Protein AF-A0A426YCH5-F1 (afdb_monomer_lite)

InterPro domains:
  IPR011989 Armadillo-like helical [G3DSA:1.25.10.10] (1-162)
  IPR016024 Armadillo-type fold [SSF48371] (2-153)

Foldseek 3Di:
DPVVVLLVVLLVQLPDPDQVSVLVSLVVLLVQLVDVVCLLVNLVPLSLLLSLVPPSYDVVSSLSSVLSSLLDPNSVVVCVVSVVVVSNLVCCQVCVVSVVVSCVPDVSSLVSCLALVNVLVLLCCLVPPDPSSNVSSLVNLLVSCVVPNVSSLVSLCVHPNVSSVVSDVVSPDD

Structure (mmCIF, N/CA/C/O backbone):
data_AF-A0A426YCH5-F1
#
_entry.id   AF-A0A426YCH5-F1
#
loop_
_atom_site.group_PDB
_atom_site.id
_atom_site.type_symbol
_atom_site.label_atom_id
_atom_site.label_alt_id
_atom_site.label_comp_id
_atom_site.label_asym_id
_atom_site.label_entity_id
_atom_site.label_seq_id
_atom_site.pdbx_PDB_ins_code
_atom_site.Car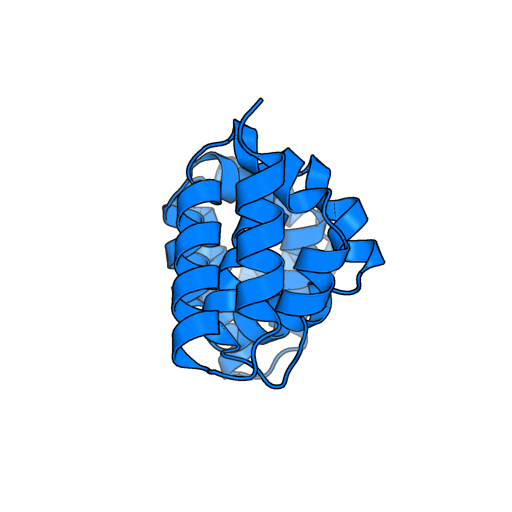tn_x
_atom_site.Cartn_y
_atom_site.Cartn_z
_atom_site.occupancy
_atom_site.B_iso_or_equiv
_atom_site.auth_seq_id
_atom_site.auth_comp_id
_atom_site.auth_asym_id
_atom_site.auth_atom_id
_atom_site.pdbx_PDB_model_num
ATOM 1 N N . MET A 1 1 ? 6.149 5.633 -26.838 1.00 38.66 1 MET A N 1
ATOM 2 C CA . MET A 1 1 ? 6.774 4.302 -26.651 1.00 38.66 1 MET A CA 1
ATOM 3 C C . MET A 1 1 ? 8.127 4.388 -25.909 1.00 38.66 1 MET A C 1
ATOM 5 O O . MET A 1 1 ? 9.053 3.687 -26.282 1.00 38.66 1 MET A O 1
ATOM 9 N N . CYS A 1 2 ? 8.266 5.186 -24.834 1.00 47.22 2 CYS A N 1
ATOM 10 C CA . CYS A 1 2 ? 9.570 5.396 -24.153 1.00 47.22 2 CYS A CA 1
ATOM 11 C C . CYS A 1 2 ? 9.647 4.836 -22.717 1.00 47.22 2 CYS A C 1
ATOM 13 O O . CYS A 1 2 ? 10.667 4.968 -22.050 1.00 47.22 2 CYS A O 1
ATOM 15 N N . THR A 1 3 ? 8.580 4.209 -22.221 1.00 53.91 3 THR A N 1
ATOM 16 C CA . THR A 1 3 ? 8.475 3.751 -20.825 1.00 53.91 3 THR A CA 1
ATOM 17 C C . THR A 1 3 ? 9.093 2.381 -20.578 1.00 53.91 3 THR A C 1
ATOM 19 O O . THR A 1 3 ? 9.522 2.115 -19.456 1.00 53.91 3 THR A O 1
ATOM 22 N N . LEU A 1 4 ? 9.172 1.523 -21.607 1.00 55.97 4 LEU A N 1
ATOM 23 C CA . LEU A 1 4 ? 9.738 0.179 -21.462 1.00 55.97 4 LEU A CA 1
ATOM 24 C C . LEU A 1 4 ? 11.197 0.247 -20.984 1.00 55.97 4 LEU A C 1
ATOM 26 O O . LEU A 1 4 ? 11.521 -0.386 -19.985 1.00 55.97 4 LEU A O 1
ATOM 30 N N . GLY A 1 5 ? 12.023 1.098 -21.608 1.00 78.88 5 GLY A N 1
ATOM 31 C CA . GLY A 1 5 ? 13.442 1.233 -21.263 1.00 78.88 5 GLY A CA 1
ATOM 32 C C . GLY A 1 5 ? 13.687 1.784 -19.855 1.00 78.88 5 GLY A C 1
ATOM 33 O O . GLY A 1 5 ? 14.476 1.215 -19.110 1.00 78.88 5 GLY A O 1
ATOM 34 N N . ILE A 1 6 ? 12.966 2.837 -19.451 1.00 82.69 6 ILE A N 1
ATOM 35 C CA . ILE A 1 6 ? 13.143 3.459 -18.126 1.00 82.69 6 ILE A CA 1
ATOM 36 C C . ILE A 1 6 ? 12.796 2.490 -16.995 1.00 82.69 6 ILE A C 1
ATOM 38 O O . ILE A 1 6 ? 13.544 2.405 -16.022 1.00 82.69 6 ILE A O 1
ATOM 42 N N . LEU A 1 7 ? 11.697 1.735 -17.107 1.00 84.38 7 LEU A N 1
ATOM 43 C CA . LEU A 1 7 ? 11.343 0.769 -16.064 1.00 84.38 7 LEU A CA 1
ATOM 44 C C . LEU A 1 7 ? 12.390 -0.339 -15.941 1.00 84.38 7 LEU A C 1
ATOM 46 O O . LEU A 1 7 ? 12.708 -0.745 -14.827 1.00 84.38 7 LEU A O 1
ATOM 50 N N . ASP A 1 8 ? 12.933 -0.813 -17.060 1.00 85.38 8 ASP A N 1
ATOM 51 C CA . ASP A 1 8 ? 13.960 -1.856 -17.048 1.00 85.38 8 ASP A CA 1
ATOM 52 C C . ASP A 1 8 ? 15.276 -1.337 -16.454 1.00 85.38 8 ASP A C 1
ATOM 54 O O . ASP A 1 8 ? 15.912 -2.034 -15.659 1.00 85.38 8 ASP A O 1
ATOM 58 N N . THR A 1 9 ? 15.636 -0.080 -16.730 1.00 86.94 9 THR A N 1
ATOM 59 C CA . THR A 1 9 ? 16.764 0.596 -16.074 1.00 86.94 9 THR A CA 1
ATOM 60 C C . THR A 1 9 ? 16.540 0.760 -14.571 1.00 86.94 9 THR A C 1
ATOM 62 O O . THR A 1 9 ? 17.448 0.479 -13.794 1.00 86.94 9 THR A O 1
ATOM 65 N N . LEU A 1 10 ? 15.342 1.159 -14.131 1.00 86.81 10 LEU A N 1
ATOM 66 C CA . LEU A 1 10 ? 15.018 1.295 -12.704 1.00 86.81 10 LEU A CA 1
ATOM 67 C C . LEU A 1 10 ? 15.041 -0.059 -11.987 1.00 86.81 10 LEU A C 1
ATOM 69 O O . LEU A 1 10 ? 15.561 -0.163 -10.880 1.00 86.81 10 LEU A O 1
ATOM 73 N 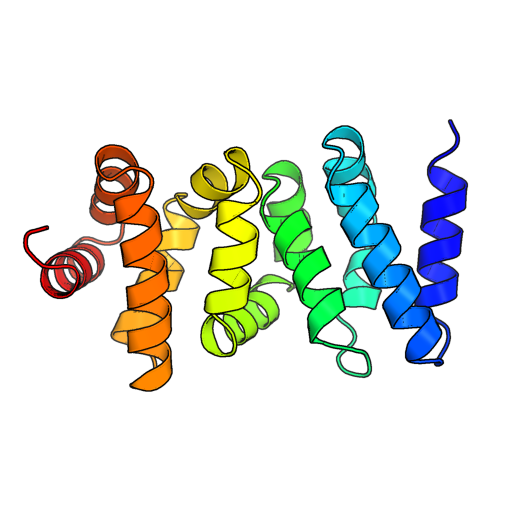N . ILE A 1 11 ? 14.545 -1.112 -12.635 1.00 85.88 11 ILE A N 1
ATOM 74 C CA . ILE A 1 11 ? 14.642 -2.490 -12.144 1.00 85.88 11 ILE A CA 1
ATOM 75 C C . ILE A 1 11 ? 16.111 -2.907 -11.995 1.00 85.88 11 ILE A C 1
ATOM 77 O O . ILE A 1 11 ? 16.485 -3.476 -10.969 1.00 85.88 11 ILE A O 1
ATOM 81 N N . ALA A 1 12 ? 16.955 -2.623 -12.991 1.00 85.38 12 ALA A N 1
ATOM 82 C CA . ALA A 1 12 ? 18.383 -2.919 -12.924 1.00 85.38 12 ALA A CA 1
ATOM 83 C C . ALA A 1 12 ? 19.073 -2.135 -11.797 1.00 85.38 12 ALA A C 1
ATOM 85 O O . ALA A 1 12 ? 19.814 -2.726 -11.017 1.00 85.38 12 ALA A O 1
ATOM 86 N N . ALA A 1 13 ? 18.768 -0.843 -11.658 1.00 85.06 13 ALA A N 1
ATOM 87 C CA . ALA A 1 13 ? 19.299 0.019 -10.606 1.00 85.06 13 ALA A CA 1
ATOM 88 C C . ALA A 1 13 ? 18.899 -0.470 -9.210 1.00 85.06 13 ALA A C 1
ATOM 90 O O . ALA A 1 13 ? 19.739 -0.532 -8.316 1.00 85.06 13 ALA A O 1
ATOM 91 N N . LEU A 1 14 ? 17.643 -0.891 -9.033 1.00 82.25 14 LEU A N 1
ATOM 92 C CA . LEU A 1 14 ? 17.190 -1.490 -7.785 1.00 82.25 14 LEU A CA 1
ATOM 93 C C . LEU A 1 14 ? 17.959 -2.776 -7.475 1.00 82.25 14 LEU A C 1
ATOM 95 O O . LEU A 1 14 ? 18.240 -3.025 -6.312 1.00 82.25 14 LEU A O 1
ATOM 99 N N . ARG A 1 15 ? 18.302 -3.616 -8.459 1.00 82.00 15 ARG A N 1
ATOM 100 C CA . ARG A 1 15 ? 19.059 -4.862 -8.214 1.00 82.00 15 ARG A CA 1
ATOM 101 C C . ARG A 1 15 ? 20.487 -4.639 -7.722 1.00 82.00 15 ARG A C 1
ATOM 103 O O . ARG A 1 15 ? 21.079 -5.578 -7.197 1.00 82.00 15 ARG A O 1
ATOM 110 N N . LEU A 1 16 ? 21.035 -3.440 -7.884 1.00 79.75 16 LEU A N 1
ATOM 111 C CA . LEU A 1 16 ? 22.354 -3.124 -7.359 1.00 79.75 16 LEU A CA 1
ATOM 112 C C . LEU A 1 16 ? 22.312 -3.088 -5.826 1.00 79.75 16 LEU A C 1
ATOM 114 O O . LEU A 1 16 ? 21.416 -2.499 -5.229 1.00 79.75 16 LEU A O 1
ATOM 118 N N . LEU A 1 17 ? 23.328 -3.661 -5.178 1.00 70.75 17 LEU A N 1
ATOM 119 C CA . LEU A 1 17 ? 23.463 -3.706 -3.713 1.00 70.75 17 LEU A CA 1
ATOM 120 C C . LEU A 1 17 ? 23.920 -2.360 -3.110 1.00 70.75 17 LEU A C 1
ATOM 122 O O . LEU A 1 17 ? 24.553 -2.326 -2.058 1.00 70.75 17 LEU A O 1
ATOM 126 N N . PHE A 1 18 ? 23.612 -1.240 -3.772 1.00 80.19 18 PHE A N 1
ATOM 127 C CA . PHE A 1 18 ? 23.940 0.107 -3.310 1.00 80.19 18 PHE A CA 1
ATOM 128 C C . PHE A 1 18 ? 22.685 0.777 -2.731 1.00 80.19 18 PHE A C 1
ATOM 130 O O . PHE A 1 18 ? 21.800 1.168 -3.498 1.00 80.19 18 PHE A O 1
ATOM 137 N N . PRO A 1 19 ? 22.603 0.980 -1.401 1.00 75.75 19 PRO A N 1
ATOM 138 C CA . PRO A 1 19 ? 21.411 1.532 -0.751 1.00 75.75 19 PRO A CA 1
ATOM 139 C C . PRO A 1 19 ? 20.971 2.884 -1.324 1.00 75.75 19 PRO A C 1
ATOM 141 O O . PRO A 1 19 ? 19.784 3.109 -1.550 1.00 75.75 19 PRO A O 1
ATOM 144 N N . VAL A 1 20 ? 21.937 3.755 -1.631 1.00 80.69 20 VAL A N 1
ATOM 145 C CA . VAL A 1 20 ? 21.691 5.078 -2.222 1.00 80.69 20 VAL A CA 1
ATOM 146 C C . VAL A 1 20 ? 21.056 4.958 -3.608 1.00 80.69 20 VAL A C 1
ATOM 148 O O . VAL A 1 20 ? 20.132 5.699 -3.928 1.00 80.69 20 VAL A O 1
ATOM 151 N N . VAL A 1 21 ? 21.505 4.016 -4.440 1.00 82.88 21 VAL A N 1
ATOM 152 C CA . VAL A 1 21 ? 20.949 3.826 -5.790 1.00 82.88 21 VAL A CA 1
ATOM 153 C C . VAL A 1 21 ? 19.526 3.280 -5.710 1.00 82.88 21 VAL A C 1
ATOM 155 O O . VAL A 1 21 ? 18.639 3.777 -6.405 1.00 82.88 21 VAL A O 1
ATOM 158 N N . ALA A 1 22 ? 19.284 2.320 -4.815 1.00 78.06 22 ALA A N 1
ATOM 159 C CA . ALA A 1 22 ? 17.950 1.777 -4.587 1.00 78.06 22 ALA A CA 1
ATOM 160 C C . ALA A 1 22 ? 16.966 2.854 -4.101 1.00 78.06 22 ALA A C 1
ATOM 162 O O . ALA A 1 22 ? 15.829 2.902 -4.568 1.00 78.06 22 ALA A O 1
ATOM 163 N N . GLN A 1 23 ? 17.414 3.754 -3.222 1.00 79.06 23 GLN A N 1
ATOM 164 C CA . GLN A 1 23 ? 16.610 4.877 -2.744 1.00 79.06 23 GLN A CA 1
ATOM 165 C C . GLN A 1 23 ? 16.233 5.842 -3.877 1.00 79.06 23 GLN A C 1
ATOM 167 O O . GLN A 1 23 ? 15.059 6.176 -4.029 1.00 79.06 23 GLN A O 1
ATOM 172 N N . HIS A 1 24 ? 17.195 6.254 -4.708 1.00 84.56 24 HIS A N 1
ATOM 173 C CA . HIS A 1 24 ? 16.914 7.133 -5.849 1.00 84.56 24 HIS A CA 1
ATOM 174 C C . HIS A 1 24 ? 15.993 6.467 -6.878 1.00 84.56 24 HIS A C 1
ATOM 176 O O . HIS A 1 24 ? 15.084 7.114 -7.398 1.00 84.56 24 HIS A O 1
ATOM 182 N N . ALA A 1 25 ? 16.178 5.171 -7.143 1.00 86.81 25 ALA A N 1
ATOM 183 C CA . ALA A 1 25 ? 15.310 4.421 -8.044 1.00 86.81 25 ALA A CA 1
ATOM 184 C C . ALA A 1 25 ? 13.877 4.302 -7.494 1.00 86.81 25 ALA A C 1
ATOM 186 O O . ALA A 1 25 ? 12.919 4.508 -8.239 1.00 86.81 25 ALA A O 1
ATOM 187 N N . ALA A 1 26 ? 13.716 4.043 -6.192 1.00 83.19 26 ALA A N 1
ATOM 188 C CA . ALA A 1 26 ? 12.410 4.036 -5.534 1.00 83.19 26 ALA A CA 1
ATOM 189 C C . ALA A 1 26 ? 11.740 5.420 -5.574 1.00 83.19 26 ALA A C 1
ATOM 191 O O . ALA A 1 26 ? 10.555 5.513 -5.887 1.00 83.19 26 ALA A O 1
ATOM 192 N N . ALA A 1 27 ? 12.491 6.501 -5.340 1.00 83.00 27 ALA A N 1
ATOM 193 C CA . ALA A 1 27 ? 11.972 7.866 -5.433 1.00 83.00 27 ALA A CA 1
ATOM 194 C C . ALA A 1 27 ? 11.535 8.225 -6.865 1.00 83.00 27 ALA A C 1
ATOM 196 O O . ALA A 1 27 ? 10.478 8.821 -7.065 1.00 83.00 27 ALA A O 1
ATOM 197 N N . ALA A 1 28 ? 12.306 7.815 -7.876 1.00 88.50 28 ALA A N 1
ATOM 198 C CA . ALA A 1 28 ? 11.937 7.996 -9.277 1.00 88.50 28 ALA A CA 1
ATOM 199 C C . ALA A 1 28 ? 10.650 7.231 -9.630 1.00 88.50 28 ALA A C 1
ATOM 201 O O . ALA A 1 28 ? 9.756 7.800 -10.253 1.00 88.50 28 ALA A O 1
ATOM 202 N N . LEU A 1 29 ? 10.519 5.974 -9.190 1.00 87.75 29 LEU A N 1
ATOM 203 C CA . LEU A 1 29 ? 9.292 5.187 -9.366 1.00 87.75 29 LEU A CA 1
ATOM 204 C C . LEU A 1 29 ? 8.090 5.841 -8.691 1.00 87.75 29 LEU A C 1
ATOM 206 O O . LEU A 1 29 ? 7.031 5.953 -9.300 1.00 87.75 29 LEU A O 1
ATOM 210 N N . TYR A 1 30 ? 8.268 6.305 -7.459 1.00 82.56 30 TYR A N 1
ATOM 211 C CA . TYR A 1 30 ? 7.233 7.012 -6.718 1.00 82.56 30 TYR A CA 1
ATOM 212 C C . TYR A 1 30 ? 6.765 8.273 -7.459 1.00 82.56 30 TYR A C 1
ATOM 214 O O . TYR A 1 30 ? 5.566 8.507 -7.604 1.00 82.56 30 TYR A O 1
ATOM 222 N N . ASN A 1 31 ? 7.695 9.043 -8.026 1.00 85.38 31 ASN A N 1
ATOM 223 C CA . ASN A 1 31 ? 7.352 10.205 -8.842 1.00 85.38 31 ASN A CA 1
ATOM 224 C C . ASN A 1 31 ? 6.587 9.814 -10.113 1.00 85.38 31 ASN A C 1
ATOM 226 O O . ASN A 1 31 ? 5.640 10.503 -10.482 1.00 85.38 31 ASN A O 1
ATOM 230 N N . LEU A 1 32 ? 6.931 8.700 -10.767 1.00 86.94 32 LEU A N 1
ATOM 231 C CA . LEU A 1 32 ? 6.179 8.213 -11.930 1.00 86.94 32 LEU A CA 1
ATOM 232 C C . LEU A 1 32 ? 4.740 7.818 -11.565 1.00 86.94 32 LEU A C 1
ATOM 234 O O . LEU A 1 32 ? 3.833 8.066 -12.354 1.00 86.94 32 LEU A O 1
ATOM 238 N N . LEU A 1 33 ? 4.500 7.276 -10.368 1.00 83.06 33 LEU A N 1
ATOM 239 C CA . LEU A 1 33 ? 3.154 6.912 -9.897 1.00 83.06 33 LEU A CA 1
ATOM 240 C C . LEU A 1 33 ? 2.229 8.112 -9.646 1.00 83.06 33 LEU A C 1
ATOM 242 O O . LEU A 1 33 ? 1.009 7.933 -9.555 1.00 83.06 33 LEU A O 1
ATOM 246 N N . SER A 1 34 ? 2.776 9.333 -9.593 1.00 79.50 34 SER A N 1
ATOM 247 C CA . SER A 1 34 ? 1.964 10.558 -9.590 1.00 79.50 34 SER A CA 1
ATOM 248 C C . SER A 1 34 ? 1.171 10.752 -10.887 1.00 79.50 34 SER A C 1
ATOM 250 O O . SER A 1 34 ? 0.158 11.443 -10.880 1.00 79.50 34 SER A O 1
ATOM 252 N N . VAL A 1 35 ? 1.581 10.103 -11.981 1.00 82.56 35 VAL A N 1
ATOM 253 C CA . VAL A 1 35 ? 0.875 10.124 -13.263 1.00 82.56 35 VAL A CA 1
ATOM 254 C C . VAL A 1 35 ? 0.073 8.835 -13.410 1.00 82.56 35 VAL A C 1
ATOM 256 O O . VAL A 1 35 ? 0.631 7.738 -13.465 1.00 82.56 35 VAL A O 1
ATOM 259 N N . GLU A 1 36 ? 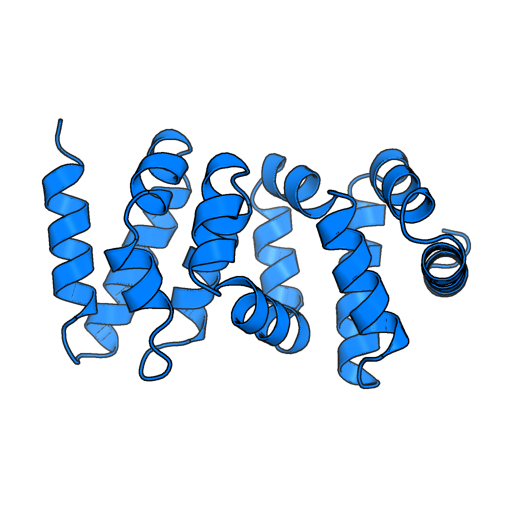-1.248 8.961 -13.518 1.00 78.06 36 GLU A N 1
ATOM 260 C CA . GLU A 1 36 ? -2.174 7.823 -13.528 1.00 78.06 36 GLU A CA 1
ATOM 261 C C . GLU A 1 36 ? -1.853 6.788 -14.620 1.00 78.06 36 GLU A C 1
ATOM 263 O O . GLU A 1 36 ? -1.840 5.585 -14.355 1.00 78.06 36 GLU A O 1
ATOM 268 N N . ALA A 1 37 ? -1.478 7.253 -15.816 1.00 83.88 37 ALA A N 1
ATOM 269 C CA . ALA A 1 37 ? -1.118 6.398 -16.948 1.00 83.88 37 ALA A CA 1
ATOM 270 C C . ALA A 1 37 ? 0.037 5.421 -16.648 1.00 83.88 37 ALA A C 1
ATOM 272 O O . ALA A 1 37 ? 0.149 4.383 -17.302 1.00 83.88 37 ALA A O 1
ATOM 273 N N . TYR A 1 38 ? 0.896 5.721 -15.667 1.00 85.81 38 TYR A N 1
ATOM 274 C CA . TYR A 1 38 ? 1.997 4.840 -15.278 1.00 85.81 38 TYR A CA 1
ATOM 275 C C . TYR A 1 38 ? 1.625 3.841 -14.181 1.00 85.81 38 TYR A C 1
ATOM 277 O O . TYR A 1 38 ? 2.338 2.850 -14.024 1.00 85.81 38 TYR A O 1
ATOM 285 N N . ARG A 1 39 ? 0.512 4.024 -13.460 1.00 85.00 39 ARG A N 1
ATOM 286 C CA . ARG A 1 39 ? 0.127 3.147 -12.339 1.00 85.00 39 ARG A CA 1
ATOM 287 C C . ARG A 1 39 ? -0.133 1.711 -12.790 1.00 85.00 39 ARG A C 1
ATOM 289 O O . ARG A 1 39 ? 0.390 0.784 -12.172 1.00 85.00 39 ARG A O 1
ATOM 296 N N . SER A 1 40 ? -0.877 1.521 -13.882 1.00 85.50 40 SER A N 1
ATOM 297 C CA . SER A 1 40 ? -1.157 0.192 -14.453 1.00 85.50 40 SER A CA 1
ATOM 298 C C . SER A 1 40 ? 0.089 -0.444 -15.084 1.00 85.50 40 SER A C 1
ATOM 300 O O . SER A 1 40 ? 0.364 -1.627 -14.887 1.00 85.50 40 SER A O 1
ATOM 302 N N . ILE A 1 41 ? 0.896 0.353 -15.794 1.00 88.50 41 ILE A N 1
ATOM 303 C CA . ILE A 1 41 ? 2.128 -0.105 -16.453 1.00 88.50 41 ILE A CA 1
ATOM 304 C C . ILE A 1 41 ? 3.129 -0.607 -15.409 1.00 88.50 41 ILE A C 1
ATOM 306 O O . ILE A 1 41 ? 3.652 -1.714 -15.540 1.00 88.50 41 ILE A O 1
ATOM 310 N N . ILE A 1 42 ? 3.372 0.176 -14.356 1.00 88.94 42 ILE A N 1
ATOM 311 C CA . ILE A 1 42 ? 4.280 -0.189 -13.264 1.00 88.94 42 ILE A CA 1
ATOM 312 C C . ILE A 1 42 ? 3.723 -1.388 -12.485 1.00 88.94 42 ILE A C 1
ATOM 314 O O . ILE A 1 42 ? 4.457 -2.351 -12.260 1.00 88.94 42 ILE A O 1
ATOM 318 N N . GLY A 1 43 ? 2.431 -1.380 -12.142 1.00 86.25 43 GLY A N 1
ATOM 319 C CA . GLY A 1 43 ? 1.781 -2.470 -11.405 1.00 86.25 43 GLY A CA 1
ATOM 320 C C . GLY A 1 43 ? 1.728 -3.805 -12.151 1.00 86.25 43 GLY A C 1
ATOM 321 O O . GLY A 1 43 ? 1.702 -4.860 -11.523 1.00 86.25 43 GLY A O 1
ATOM 322 N N . SER A 1 44 ? 1.800 -3.791 -13.484 1.00 87.31 44 SER A N 1
ATOM 323 C CA . SER A 1 44 ? 1.901 -5.014 -14.291 1.00 87.31 44 SER A CA 1
ATOM 324 C C . SER A 1 44 ? 3.288 -5.679 -14.240 1.00 87.31 44 SER A C 1
ATOM 326 O O . SER A 1 44 ? 3.424 -6.870 -14.538 1.00 87.31 44 SER A O 1
ATOM 328 N N . LYS A 1 45 ? 4.344 -4.955 -13.833 1.00 88.69 45 LYS A N 1
ATOM 329 C CA . LYS A 1 45 ? 5.719 -5.480 -13.805 1.00 88.69 45 LYS A CA 1
ATOM 330 C C . LYS A 1 45 ? 5.983 -6.263 -12.515 1.00 88.69 45 LYS A C 1
ATOM 332 O O . LYS A 1 45 ? 6.613 -5.763 -11.584 1.00 88.69 45 LYS A O 1
ATOM 337 N N . LYS A 1 46 ? 5.593 -7.543 -12.496 1.00 87.31 46 LYS A N 1
ATOM 338 C CA . LYS A 1 46 ? 5.798 -8.462 -11.353 1.00 87.31 46 LYS A CA 1
ATOM 339 C C . LYS A 1 46 ? 7.245 -8.483 -10.835 1.00 87.31 46 LYS A C 1
ATOM 341 O O . LYS A 1 46 ? 7.471 -8.508 -9.629 1.00 87.31 46 LYS A O 1
ATOM 346 N N . SER A 1 47 ? 8.233 -8.404 -11.732 1.00 86.44 47 SER A N 1
ATOM 347 C CA . SER A 1 47 ? 9.652 -8.364 -11.357 1.00 86.44 47 SER A CA 1
ATOM 348 C C . SER A 1 47 ? 10.018 -7.139 -10.523 1.00 86.44 47 SER A C 1
ATOM 350 O O . SER A 1 47 ? 10.863 -7.241 -9.643 1.00 86.44 47 SER A O 1
ATOM 352 N N . LEU A 1 48 ? 9.402 -5.985 -10.794 1.00 87.62 48 LEU A N 1
ATOM 353 C CA . LEU A 1 48 ? 9.629 -4.771 -10.020 1.00 87.62 48 LEU A CA 1
ATOM 354 C C . LEU A 1 48 ? 9.031 -4.907 -8.618 1.00 87.62 48 LEU A C 1
ATOM 356 O O . LEU A 1 48 ? 9.695 -4.589 -7.636 1.00 87.62 48 LEU A O 1
ATOM 360 N N . ILE A 1 49 ? 7.807 -5.425 -8.527 1.00 88.38 49 ILE A N 1
ATOM 361 C CA . ILE A 1 49 ? 7.121 -5.649 -7.251 1.00 88.38 49 ILE A CA 1
ATOM 362 C C . ILE A 1 49 ? 7.935 -6.606 -6.369 1.00 88.38 49 ILE A C 1
ATOM 364 O O . ILE A 1 49 ? 8.197 -6.292 -5.212 1.00 88.38 49 ILE A O 1
ATOM 368 N N . ALA A 1 50 ? 8.420 -7.719 -6.927 1.00 86.19 50 ALA A N 1
ATOM 369 C CA . ALA A 1 50 ? 9.255 -8.678 -6.199 1.00 86.19 50 ALA A CA 1
ATOM 370 C C . ALA A 1 50 ? 10.547 -8.047 -5.644 1.00 86.19 50 ALA A C 1
ATOM 372 O O . ALA A 1 50 ? 10.979 -8.361 -4.542 1.00 86.19 50 ALA A O 1
ATOM 373 N N . ILE A 1 51 ? 11.147 -7.126 -6.397 1.00 85.62 51 ILE A N 1
ATOM 374 C CA . ILE A 1 51 ? 12.366 -6.402 -6.016 1.00 85.62 51 ILE A CA 1
ATOM 375 C C . ILE A 1 51 ? 12.103 -5.381 -4.900 1.00 85.62 51 ILE A C 1
ATOM 377 O O . ILE A 1 51 ? 12.961 -5.180 -4.043 1.00 85.62 51 ILE A O 1
ATOM 381 N N . LEU A 1 52 ? 10.937 -4.729 -4.900 1.00 84.06 52 LEU A N 1
ATOM 382 C CA . LEU A 1 52 ? 10.514 -3.810 -3.834 1.00 84.06 52 LEU A CA 1
ATOM 383 C C . LEU A 1 52 ? 10.154 -4.551 -2.537 1.00 84.06 52 LEU A C 1
ATOM 385 O O . LEU A 1 52 ? 10.247 -3.977 -1.457 1.00 84.06 52 LEU A O 1
ATOM 389 N N . MET A 1 53 ? 9.763 -5.819 -2.651 1.00 80.25 53 MET A N 1
ATOM 390 C CA . MET A 1 53 ? 9.436 -6.707 -1.532 1.00 80.25 53 MET A CA 1
ATOM 391 C C . MET A 1 53 ? 10.665 -7.325 -0.852 1.00 80.25 53 MET A C 1
ATOM 393 O O . MET A 1 53 ? 10.524 -7.995 0.169 1.00 80.25 53 MET A O 1
ATOM 397 N N . ASP A 1 54 ? 11.863 -7.113 -1.398 1.00 77.00 54 ASP A N 1
ATOM 398 C CA . ASP A 1 54 ? 13.109 -7.624 -0.835 1.00 77.00 54 ASP A CA 1
ATOM 399 C C . ASP A 1 54 ? 13.420 -6.939 0.519 1.00 77.00 54 ASP A C 1
ATOM 401 O O . ASP A 1 54 ? 13.671 -5.728 0.561 1.00 77.00 54 ASP A O 1
ATOM 405 N N . PRO A 1 55 ? 13.432 -7.693 1.638 1.00 63.53 55 PRO A N 1
ATOM 406 C CA . PRO A 1 55 ? 13.578 -7.149 2.988 1.00 63.53 55 PRO A CA 1
ATOM 407 C C . PRO A 1 55 ? 14.982 -6.606 3.286 1.00 63.53 55 PRO A C 1
ATOM 409 O O . PRO A 1 55 ? 15.181 -5.970 4.320 1.00 63.53 55 PRO A O 1
ATOM 412 N N . THR A 1 56 ? 15.962 -6.841 2.408 1.00 63.91 56 THR A N 1
ATOM 413 C CA . THR A 1 56 ? 17.346 -6.368 2.580 1.00 63.91 56 THR A CA 1
ATOM 414 C C . THR A 1 56 ? 17.539 -4.888 2.223 1.00 63.91 56 THR A C 1
ATOM 416 O O . THR A 1 56 ? 18.637 -4.348 2.363 1.00 63.91 56 THR A O 1
ATOM 419 N N . ARG A 1 57 ? 16.485 -4.206 1.758 1.00 62.88 57 ARG A N 1
ATOM 420 C CA . ARG A 1 57 ? 16.546 -2.860 1.165 1.00 62.88 57 ARG A CA 1
ATOM 421 C C . ARG A 1 57 ? 15.863 -1.820 2.044 1.00 62.88 57 ARG A C 1
ATOM 423 O O . ARG A 1 57 ? 15.233 -2.156 3.037 1.00 62.88 57 ARG A O 1
ATOM 430 N N . SER A 1 58 ? 15.983 -0.539 1.681 1.00 63.38 58 SER A N 1
ATOM 431 C CA . SER A 1 58 ? 15.261 0.566 2.335 1.00 63.38 58 SER A CA 1
ATOM 432 C C . SER A 1 58 ? 13.748 0.296 2.340 1.00 63.38 58 SER A C 1
ATOM 434 O O . SER A 1 58 ? 13.038 0.585 1.376 1.00 63.38 58 SER A O 1
ATOM 436 N N . ILE A 1 59 ? 13.265 -0.270 3.449 1.00 66.75 59 ILE A N 1
ATOM 437 C CA . ILE A 1 59 ? 11.878 -0.700 3.645 1.00 66.75 59 ILE A CA 1
ATOM 438 C C . ILE A 1 59 ? 10.919 0.483 3.457 1.00 66.75 59 ILE A C 1
ATOM 440 O O . ILE A 1 59 ? 9.849 0.329 2.880 1.00 66.75 59 ILE A O 1
ATOM 444 N N . LYS A 1 60 ? 11.301 1.691 3.889 1.00 72.25 60 LYS A N 1
ATOM 445 C CA . LYS A 1 60 ? 10.377 2.832 3.914 1.00 72.25 60 LYS A CA 1
ATOM 446 C C . LYS A 1 60 ? 9.984 3.319 2.517 1.00 72.25 60 LYS A C 1
ATOM 448 O O . LYS A 1 60 ? 8.799 3.515 2.266 1.00 72.25 60 LYS A O 1
ATOM 453 N N . ASP A 1 61 ? 10.942 3.527 1.615 1.00 76.38 61 ASP A N 1
ATOM 454 C CA . ASP A 1 61 ? 10.635 4.087 0.290 1.00 76.38 61 ASP A CA 1
ATOM 455 C C . ASP A 1 61 ? 10.044 3.040 -0.654 1.00 76.38 61 ASP A C 1
ATOM 457 O O . ASP A 1 61 ? 9.117 3.349 -1.402 1.00 76.38 61 ASP A O 1
ATOM 461 N N . ALA A 1 62 ? 10.495 1.786 -0.559 1.00 79.56 62 ALA A N 1
ATOM 462 C CA . ALA A 1 62 ? 9.904 0.690 -1.319 1.00 79.56 62 ALA A CA 1
ATOM 463 C C . ALA A 1 62 ? 8.432 0.472 -0.944 1.00 79.56 62 ALA A C 1
ATOM 465 O O . ALA A 1 62 ? 7.578 0.311 -1.816 1.00 79.56 62 ALA A O 1
ATOM 466 N N . LEU A 1 63 ? 8.109 0.547 0.348 1.00 77.38 63 LEU A N 1
ATOM 467 C CA . LEU A 1 63 ? 6.736 0.383 0.792 1.00 77.38 63 LEU A CA 1
ATOM 468 C C . LEU A 1 63 ? 5.820 1.553 0.411 1.00 77.38 63 LEU A C 1
ATOM 470 O O . LEU A 1 63 ? 4.648 1.309 0.152 1.00 77.38 63 LEU A O 1
ATOM 474 N N . LYS A 1 64 ? 6.320 2.795 0.312 1.00 77.75 64 LYS A N 1
ATOM 475 C CA . LYS A 1 64 ? 5.530 3.910 -0.255 1.00 77.75 64 LYS A CA 1
ATOM 476 C C . LYS A 1 64 ? 5.136 3.632 -1.706 1.00 77.75 64 LYS A C 1
ATOM 478 O O . LYS A 1 64 ? 3.991 3.852 -2.078 1.00 77.75 64 LYS A O 1
ATOM 483 N N . VAL A 1 65 ? 6.066 3.109 -2.510 1.00 85.38 65 VAL A N 1
ATOM 484 C CA . VAL A 1 65 ? 5.797 2.725 -3.907 1.00 85.38 65 VAL A CA 1
ATOM 485 C C . VAL A 1 65 ? 4.758 1.601 -3.969 1.00 85.38 65 VAL A C 1
ATOM 487 O O . VAL A 1 65 ? 3.817 1.677 -4.754 1.00 85.38 65 VAL A O 1
ATOM 490 N N . LEU A 1 66 ? 4.895 0.572 -3.127 1.00 84.44 66 LEU A N 1
ATOM 491 C CA . LEU A 1 66 ? 3.938 -0.539 -3.056 1.00 84.44 66 LEU A CA 1
ATOM 492 C C . LEU A 1 66 ? 2.549 -0.085 -2.583 1.00 84.44 66 LEU A C 1
ATOM 494 O O . LEU A 1 66 ? 1.542 -0.582 -3.084 1.00 84.44 66 LEU A O 1
ATOM 498 N N . PHE A 1 67 ? 2.496 0.875 -1.661 1.00 78.94 67 PHE A N 1
ATOM 499 C CA . PHE A 1 67 ? 1.256 1.479 -1.189 1.00 78.94 67 PHE A CA 1
ATOM 500 C C . PHE A 1 67 ? 0.547 2.242 -2.314 1.00 78.94 67 PHE A C 1
ATOM 502 O O . PHE A 1 67 ? -0.614 1.954 -2.598 1.00 78.94 67 PHE A O 1
ATOM 509 N N . ASP A 1 68 ? 1.255 3.125 -3.025 1.00 77.94 68 ASP A N 1
ATOM 510 C CA . ASP A 1 68 ? 0.697 3.876 -4.161 1.00 77.94 68 ASP A CA 1
ATOM 511 C C . ASP A 1 68 ? 0.226 2.956 -5.297 1.00 77.94 68 ASP A C 1
ATOM 513 O O . ASP A 1 68 ? -0.790 3.220 -5.943 1.00 77.94 68 ASP A O 1
ATOM 517 N N . LEU A 1 69 ? 0.909 1.829 -5.516 1.00 84.88 69 LEU A N 1
ATOM 518 C CA . LEU A 1 69 ? 0.449 0.805 -6.453 1.00 84.88 69 LEU A CA 1
ATOM 519 C C . LEU A 1 69 ? -0.852 0.133 -6.000 1.00 84.88 69 LEU A C 1
ATOM 521 O O . LEU A 1 69 ? -1.701 -0.128 -6.851 1.00 84.88 69 LEU A O 1
ATOM 525 N N . ALA A 1 70 ? -1.017 -0.138 -4.701 1.00 78.69 70 ALA A N 1
ATOM 526 C CA . ALA A 1 70 ? -2.205 -0.785 -4.131 1.00 78.69 70 ALA A CA 1
ATOM 527 C C . ALA A 1 70 ? -3.453 0.111 -4.145 1.00 78.69 70 ALA A C 1
ATOM 529 O O . ALA A 1 70 ? -4.581 -0.392 -4.210 1.00 78.69 70 ALA A O 1
ATOM 530 N N . LEU A 1 71 ? -3.258 1.433 -4.138 1.00 72.94 71 LEU A N 1
ATOM 531 C CA . LEU A 1 71 ? -4.341 2.403 -4.295 1.00 72.94 71 LEU A CA 1
ATOM 532 C C . LEU A 1 71 ? -5.043 2.271 -5.650 1.00 72.94 71 LEU A C 1
ATOM 534 O O . LEU A 1 71 ? -6.234 2.548 -5.745 1.00 72.94 71 LEU A O 1
ATOM 538 N N . TYR A 1 72 ? -4.347 1.791 -6.683 1.00 76.50 72 TYR A N 1
ATOM 539 C CA . TYR A 1 72 ? -4.934 1.603 -8.003 1.00 76.50 72 TYR A CA 1
ATOM 540 C C . TYR A 1 72 ? -5.633 0.231 -8.121 1.00 76.50 72 TYR A C 1
ATOM 542 O O . TYR A 1 72 ? -4.952 -0.799 -8.080 1.00 76.50 72 TYR A O 1
ATOM 550 N N . PRO A 1 73 ? -6.970 0.166 -8.306 1.00 70.81 73 PRO A N 1
ATOM 551 C CA . PRO A 1 73 ? -7.724 -1.089 -8.227 1.00 70.81 73 PRO A CA 1
ATOM 552 C C . PRO A 1 73 ? -7.237 -2.194 -9.168 1.00 70.81 73 PRO A C 1
ATOM 554 O O . PRO A 1 73 ? -7.164 -3.351 -8.760 1.00 70.81 73 PRO A O 1
ATOM 557 N N . LEU A 1 74 ? -6.823 -1.843 -10.392 1.00 78.50 74 LEU A N 1
ATOM 558 C CA . LEU A 1 74 ? -6.357 -2.820 -11.386 1.00 78.50 74 LEU A CA 1
ATOM 559 C C . LEU A 1 74 ? -5.056 -3.531 -10.980 1.00 78.50 74 LEU A C 1
ATOM 561 O O . LEU A 1 74 ? -4.744 -4.592 -11.514 1.00 78.50 74 LEU A O 1
ATOM 565 N N . ASN A 1 75 ? -4.301 -2.978 -10.029 1.00 80.44 75 ASN A N 1
ATOM 566 C CA . ASN A 1 75 ? -3.063 -3.583 -9.546 1.00 80.44 75 ASN A CA 1
ATOM 567 C C . ASN A 1 75 ? -3.293 -4.542 -8.370 1.00 80.44 75 ASN A C 1
ATOM 569 O O . ASN A 1 75 ? -2.415 -5.353 -8.072 1.00 80.44 75 ASN A O 1
ATOM 573 N N . ARG A 1 76 ? -4.445 -4.465 -7.689 1.00 76.62 76 ARG A N 1
ATOM 574 C CA . ARG A 1 76 ? -4.682 -5.163 -6.414 1.00 76.62 76 ARG A CA 1
ATOM 575 C C . ARG A 1 76 ? -4.537 -6.670 -6.540 1.00 76.62 76 ARG A C 1
ATOM 577 O O . ARG A 1 76 ? -3.803 -7.256 -5.755 1.00 76.62 76 ARG A O 1
ATOM 584 N N . THR A 1 77 ? -5.154 -7.277 -7.553 1.00 76.44 77 THR A N 1
ATOM 585 C CA . THR A 1 77 ? -5.071 -8.727 -7.787 1.00 76.44 77 THR A CA 1
ATOM 586 C C . THR A 1 77 ? -3.619 -9.186 -7.900 1.00 76.44 77 THR A C 1
ATOM 588 O O . THR A 1 77 ? -3.199 -10.092 -7.188 1.00 76.44 77 THR A O 1
ATOM 591 N N . THR A 1 78 ? -2.811 -8.484 -8.699 1.00 82.62 78 THR A N 1
ATOM 592 C CA . THR A 1 78 ? -1.379 -8.773 -8.857 1.00 82.62 78 THR A CA 1
ATOM 593 C C . THR A 1 78 ? -0.609 -8.631 -7.543 1.00 82.62 78 THR A C 1
ATOM 595 O O . THR A 1 78 ? 0.262 -9.443 -7.243 1.00 82.62 78 THR A O 1
ATOM 598 N N . LEU A 1 79 ? -0.905 -7.607 -6.742 1.00 80.12 79 LEU A N 1
ATOM 599 C CA . LEU A 1 79 ? -0.222 -7.370 -5.466 1.00 80.12 79 LEU A CA 1
ATOM 600 C C . LEU A 1 79 ? -0.616 -8.400 -4.396 1.00 80.12 79 LEU A C 1
ATOM 602 O O . LEU A 1 79 ? 0.228 -8.794 -3.589 1.00 80.12 79 LEU A O 1
ATOM 606 N N . VAL A 1 80 ? -1.869 -8.857 -4.402 1.00 74.19 80 VAL A N 1
ATOM 607 C CA . VAL A 1 80 ? -2.355 -9.947 -3.544 1.00 74.19 80 VAL A CA 1
ATOM 608 C C . VAL A 1 80 ? -1.667 -11.259 -3.920 1.00 74.19 80 VAL A C 1
ATOM 610 O O . VAL A 1 80 ? -1.103 -11.908 -3.041 1.00 74.19 80 VAL A O 1
ATOM 613 N N . GLU A 1 81 ? -1.621 -11.605 -5.211 1.00 77.69 81 GLU A N 1
ATOM 614 C CA . GLU A 1 81 ? -0.914 -12.797 -5.715 1.00 77.69 81 GLU A CA 1
ATOM 615 C C . GLU A 1 81 ? 0.567 -12.817 -5.317 1.00 77.69 81 GLU A C 1
ATOM 617 O O . GLU A 1 81 ? 1.130 -13.873 -5.039 1.00 77.69 81 GLU A O 1
ATOM 622 N N . LEU A 1 82 ? 1.206 -11.647 -5.289 1.00 81.06 82 LEU A N 1
ATOM 623 C CA . LEU A 1 82 ? 2.619 -11.497 -4.942 1.00 81.06 82 LEU A CA 1
ATOM 624 C C . LEU A 1 82 ? 2.869 -11.352 -3.433 1.00 81.06 82 LEU A C 1
ATOM 626 O O . LEU A 1 82 ? 4.012 -11.143 -3.026 1.00 81.06 82 LEU A O 1
ATOM 630 N N . GLY A 1 83 ? 1.831 -11.447 -2.597 1.00 78.25 83 GLY A N 1
ATOM 631 C CA . GLY A 1 83 ? 1.970 -11.402 -1.142 1.00 78.25 83 GLY A CA 1
ATOM 632 C C . GLY A 1 83 ? 2.400 -10.036 -0.599 1.00 78.25 83 GLY A C 1
ATOM 633 O O . GLY A 1 83 ? 3.049 -9.971 0.441 1.00 78.25 83 GLY A O 1
ATOM 634 N N . VAL A 1 84 ? 2.055 -8.940 -1.282 1.00 79.69 84 VAL A N 1
ATOM 635 C CA . VAL A 1 84 ? 2.424 -7.564 -0.887 1.00 79.69 84 VAL A CA 1
ATOM 636 C C . VAL A 1 84 ? 1.603 -7.054 0.300 1.00 79.69 84 VAL A C 1
ATOM 638 O O . VAL A 1 84 ? 2.043 -6.174 1.041 1.00 79.69 84 VAL A O 1
ATOM 641 N N . MET A 1 85 ? 0.408 -7.608 0.506 1.00 75.62 85 MET A N 1
ATOM 642 C CA . MET A 1 85 ? -0.533 -7.110 1.511 1.00 75.62 85 MET A CA 1
ATOM 643 C C . MET A 1 85 ? 0.016 -7.184 2.950 1.00 75.62 85 MET A C 1
ATOM 645 O O . MET A 1 85 ? -0.027 -6.163 3.638 1.00 75.62 85 MET A O 1
ATOM 649 N N . PRO A 1 86 ? 0.601 -8.304 3.431 1.00 70.38 86 PRO A N 1
ATOM 650 C CA . PRO A 1 86 ? 1.087 -8.378 4.810 1.00 70.38 86 PRO A CA 1
ATOM 651 C C . PRO A 1 86 ? 2.181 -7.343 5.150 1.00 70.38 86 PRO A C 1
ATOM 653 O O . PRO A 1 86 ? 2.053 -6.688 6.188 1.00 70.38 86 PRO A O 1
ATOM 656 N N . PRO A 1 87 ? 3.211 -7.094 4.310 1.00 70.94 87 PRO A N 1
ATOM 657 C CA . PRO A 1 87 ? 4.178 -6.019 4.567 1.00 70.94 87 PRO A CA 1
ATOM 658 C C . PRO A 1 87 ? 3.580 -4.611 4.581 1.00 70.94 87 PRO A C 1
ATOM 660 O O . PRO A 1 87 ? 3.999 -3.785 5.397 1.00 70.94 87 PRO A O 1
ATOM 663 N N . LEU A 1 88 ? 2.581 -4.337 3.734 1.00 70.75 88 LEU A N 1
ATOM 664 C CA . LEU A 1 88 ? 1.850 -3.069 3.778 1.00 70.75 88 LEU A CA 1
ATOM 665 C C . LEU A 1 88 ? 1.079 -2.913 5.093 1.00 70.75 88 LEU A C 1
ATOM 667 O O . LEU A 1 88 ? 1.115 -1.841 5.692 1.00 70.75 88 LEU A O 1
ATOM 671 N N . PHE A 1 89 ? 0.457 -3.974 5.610 1.00 67.06 89 PHE A N 1
ATOM 672 C CA . PHE A 1 89 ? -0.219 -3.913 6.908 1.00 67.06 89 PHE A CA 1
ATOM 673 C C . PHE A 1 89 ? 0.755 -3.696 8.070 1.00 67.06 89 PHE A C 1
ATOM 675 O O . PHE A 1 89 ? 0.499 -2.855 8.930 1.00 67.06 89 PHE A O 1
ATOM 682 N N . VAL A 1 90 ? 1.913 -4.364 8.079 1.00 68.81 90 VAL A N 1
ATOM 683 C CA . VAL A 1 90 ? 2.958 -4.124 9.096 1.00 68.81 90 VAL A CA 1
ATOM 684 C C . VAL A 1 90 ? 3.398 -2.658 9.106 1.00 68.81 90 VAL A C 1
ATOM 686 O O . VAL A 1 90 ? 3.664 -2.089 10.167 1.00 68.81 90 VAL A O 1
ATOM 689 N N . LEU A 1 91 ? 3.457 -2.030 7.937 1.00 68.62 91 LEU A N 1
ATOM 690 C CA . LEU A 1 91 ? 3.790 -0.622 7.806 1.00 68.62 91 LEU A CA 1
ATOM 691 C C . LEU A 1 91 ? 2.688 0.303 8.311 1.00 68.62 91 LEU A C 1
ATOM 693 O O . LEU A 1 91 ? 3.004 1.251 9.022 1.00 68.62 91 LEU A O 1
ATOM 697 N N . VAL A 1 92 ? 1.424 0.016 7.992 1.00 64.00 92 VAL A N 1
ATOM 698 C CA . VAL A 1 92 ? 0.270 0.768 8.513 1.00 64.00 92 VAL A CA 1
ATOM 699 C C . VAL A 1 92 ? 0.297 0.782 10.039 1.00 64.00 92 VAL A C 1
ATOM 701 O O . VAL A 1 92 ? 0.052 1.811 10.663 1.00 64.00 92 VAL A O 1
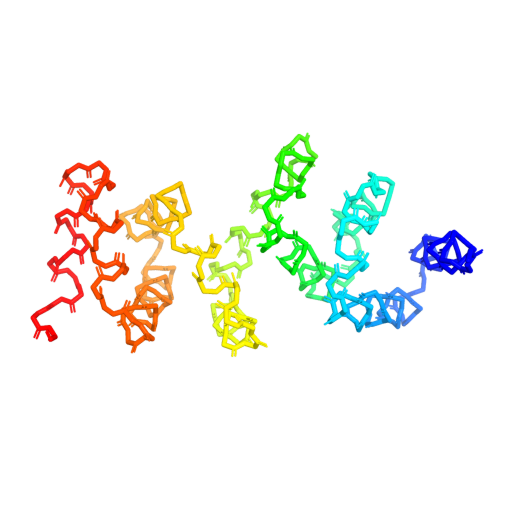ATOM 704 N N . VAL A 1 93 ? 0.672 -0.343 10.645 1.00 60.88 93 VAL A N 1
ATOM 705 C CA . VAL A 1 93 ? 0.802 -0.464 12.098 1.00 60.88 93 VAL A CA 1
ATOM 706 C C . VAL A 1 93 ? 1.994 0.333 12.649 1.00 60.88 93 VAL A C 1
ATOM 708 O O . VAL A 1 93 ? 1.883 0.926 13.727 1.00 60.88 93 VAL A O 1
ATOM 711 N N . LYS A 1 94 ? 3.132 0.346 11.942 1.00 64.19 94 LYS A N 1
ATOM 712 C CA . LYS A 1 94 ? 4.382 0.990 12.390 1.00 64.19 94 LYS A CA 1
ATOM 713 C C . LYS A 1 94 ? 4.441 2.501 12.142 1.00 64.19 94 LYS A C 1
ATOM 715 O O . LYS A 1 94 ? 5.014 3.202 12.970 1.00 64.19 94 LYS A O 1
ATOM 720 N N . ASP A 1 95 ? 3.900 2.990 11.027 1.00 67.12 95 ASP A N 1
ATOM 721 C CA . ASP A 1 95 ? 3.948 4.401 10.609 1.00 67.12 95 ASP A CA 1
ATOM 722 C C . ASP A 1 95 ? 2.605 4.827 9.967 1.00 67.12 95 ASP A C 1
ATOM 724 O O . ASP A 1 95 ? 2.486 4.970 8.746 1.00 67.12 95 ASP A O 1
ATOM 728 N N . PRO A 1 96 ? 1.557 5.029 10.784 1.00 60.53 96 PRO A N 1
ATOM 729 C CA . PRO A 1 96 ? 0.211 5.365 10.306 1.00 60.53 96 PRO A CA 1
ATOM 730 C C . PRO A 1 96 ? 0.144 6.786 9.756 1.00 60.53 96 PRO A C 1
ATOM 732 O O . PRO A 1 96 ? -0.665 7.080 8.882 1.00 60.53 96 PRO A O 1
ATOM 735 N N . MET A 1 97 ? 1.019 7.674 10.238 1.00 58.78 97 MET A N 1
ATOM 736 C CA . MET A 1 97 ? 1.138 9.035 9.726 1.00 58.78 97 MET A CA 1
ATOM 737 C C . MET A 1 97 ? 1.604 9.025 8.271 1.00 58.78 97 MET A C 1
ATOM 739 O O . MET A 1 97 ? 1.149 9.841 7.475 1.00 58.78 97 MET A O 1
ATOM 743 N N . MET A 1 98 ? 2.459 8.069 7.895 1.00 65.31 98 MET A N 1
ATOM 744 C CA . MET A 1 98 ? 2.842 7.873 6.503 1.00 65.31 98 MET A CA 1
ATOM 745 C C . MET A 1 98 ? 1.658 7.422 5.643 1.00 65.31 98 MET A C 1
ATOM 747 O O . MET A 1 98 ? 1.484 7.955 4.555 1.00 65.31 98 MET A O 1
ATOM 751 N N . VAL A 1 99 ? 0.822 6.504 6.132 1.00 64.12 99 VAL A N 1
ATOM 752 C CA . VAL A 1 99 ? -0.413 6.081 5.445 1.00 64.12 99 VAL A CA 1
ATOM 753 C C . VAL A 1 99 ? -1.354 7.268 5.256 1.00 64.12 99 VAL A C 1
ATOM 755 O O . VAL A 1 99 ? -1.812 7.512 4.147 1.00 64.12 99 VAL A O 1
ATOM 758 N N . ILE A 1 100 ? -1.577 8.061 6.306 1.00 58.38 100 ILE A N 1
ATOM 759 C CA . ILE A 1 100 ? -2.409 9.270 6.249 1.00 58.38 100 ILE A CA 1
ATOM 760 C C . ILE A 1 100 ? -1.834 10.282 5.247 1.00 58.38 100 ILE A C 1
ATOM 762 O O . ILE A 1 100 ? -2.570 10.799 4.414 1.00 58.38 100 ILE A O 1
ATOM 766 N N . ALA A 1 101 ? -0.523 10.530 5.271 1.00 60.81 101 ALA A N 1
ATOM 767 C CA . ALA A 1 101 ? 0.134 11.444 4.337 1.00 60.81 101 ALA A CA 1
ATOM 768 C C . ALA A 1 101 ? 0.040 10.979 2.875 1.00 60.81 101 ALA A C 1
ATOM 770 O O . ALA A 1 101 ? 0.008 11.820 1.981 1.00 60.81 101 ALA A O 1
ATOM 771 N N . GLN A 1 102 ? -0.010 9.666 2.625 1.00 61.03 102 GLN A N 1
ATOM 772 C CA . GLN A 1 102 ? -0.241 9.118 1.286 1.00 61.03 102 GLN A CA 1
ATOM 773 C C . GLN A 1 102 ? -1.708 9.227 0.861 1.00 61.03 102 GLN A C 1
ATOM 775 O O . GLN A 1 102 ? -1.989 9.625 -0.264 1.00 61.03 102 GLN A O 1
ATOM 780 N N . VAL A 1 103 ? -2.640 8.947 1.774 1.00 54.62 103 VAL A N 1
ATOM 781 C CA . VAL A 1 103 ? -4.089 9.000 1.519 1.00 54.62 103 VAL A CA 1
ATOM 782 C C . VAL A 1 103 ? -4.588 10.435 1.289 1.00 54.62 103 VAL A C 1
ATOM 784 O O . VAL A 1 103 ? -5.453 10.676 0.459 1.00 54.62 103 VAL A O 1
ATOM 787 N N . VAL A 1 104 ? -4.015 11.428 1.971 1.00 53.38 104 VAL A N 1
ATOM 788 C CA . VAL A 1 104 ? -4.353 12.853 1.763 1.00 53.38 104 VAL A CA 1
ATOM 789 C C . VAL A 1 104 ? -3.800 13.387 0.431 1.00 53.38 104 VAL A C 1
ATOM 791 O O . VAL A 1 104 ? -4.190 14.454 -0.032 1.00 53.38 104 VAL A O 1
ATOM 794 N N . ARG A 1 105 ? -2.887 12.654 -0.213 1.00 56.19 105 ARG A N 1
ATOM 795 C CA . ARG A 1 105 ? -2.156 13.112 -1.399 1.00 56.19 105 ARG A CA 1
ATOM 796 C C . ARG A 1 105 ? -2.924 12.932 -2.713 1.00 56.19 105 ARG A C 1
ATOM 798 O O . ARG A 1 105 ? -2.452 13.431 -3.732 1.00 56.19 105 ARG A O 1
ATOM 805 N N . CYS A 1 106 ? -4.041 12.197 -2.713 1.00 52.12 106 CYS A N 1
ATOM 806 C CA . CYS A 1 106 ? -4.808 11.863 -3.918 1.00 52.12 106 CYS A CA 1
ATOM 807 C C . CYS A 1 106 ? -6.270 11.546 -3.558 1.00 52.12 106 CYS A C 1
ATOM 809 O O . CYS A 1 106 ? -6.509 10.622 -2.780 1.00 52.12 106 CYS A O 1
ATOM 811 N N . ASP A 1 107 ? -7.254 12.226 -4.148 1.00 51.12 107 ASP A N 1
ATOM 812 C CA . ASP A 1 107 ? -8.674 11.984 -3.838 1.00 51.12 107 ASP A CA 1
ATOM 813 C C . ASP A 1 107 ? -9.126 10.552 -4.199 1.00 51.12 107 ASP A C 1
ATOM 815 O O . ASP A 1 107 ? -9.894 9.937 -3.455 1.00 51.12 107 ASP A O 1
ATOM 819 N N . GLU A 1 108 ? -8.568 9.938 -5.254 1.00 53.03 108 GLU A N 1
ATOM 820 C CA . GLU A 1 108 ? -8.862 8.534 -5.601 1.00 53.03 108 GLU A CA 1
ATOM 821 C C . GLU A 1 108 ? -8.308 7.525 -4.579 1.00 53.03 108 GLU A C 1
ATOM 823 O O . GLU A 1 108 ? -8.793 6.396 -4.471 1.00 53.03 108 GLU A O 1
ATOM 828 N N . SER A 1 109 ? -7.292 7.914 -3.804 1.00 52.41 109 SER A N 1
ATOM 829 C CA . SER A 1 109 ? -6.686 7.040 -2.796 1.00 52.41 109 SER A CA 1
ATOM 830 C C . SER A 1 109 ? -7.567 6.859 -1.560 1.00 52.41 109 SER A C 1
ATOM 832 O O . SER A 1 109 ? -7.555 5.792 -0.941 1.00 52.41 109 SER A O 1
ATOM 834 N N . ILE A 1 110 ? -8.384 7.868 -1.242 1.00 53.28 110 ILE A N 1
ATOM 835 C CA . ILE A 1 110 ? -9.367 7.826 -0.156 1.00 53.28 110 ILE A CA 1
ATOM 836 C C . ILE A 1 110 ? -10.473 6.822 -0.498 1.00 53.28 110 ILE A C 1
ATOM 838 O O . ILE A 1 110 ? -10.817 5.983 0.333 1.00 53.28 110 ILE A O 1
ATOM 842 N N . GLU A 1 111 ? -10.994 6.856 -1.727 1.00 56.88 111 GLU A N 1
ATOM 843 C CA . GLU A 1 111 ? -12.010 5.908 -2.215 1.00 56.88 111 GLU A CA 1
ATOM 844 C C . GLU A 1 111 ? -11.475 4.467 -2.223 1.00 56.88 111 GLU A C 1
ATOM 846 O O . GLU A 1 111 ? -12.147 3.538 -1.775 1.00 56.88 111 GLU A O 1
ATOM 851 N N . ALA A 1 112 ? -10.221 4.279 -2.641 1.00 56.69 112 ALA A N 1
ATOM 852 C CA . ALA A 1 112 ? -9.552 2.986 -2.609 1.00 56.69 112 ALA A CA 1
ATOM 853 C C . ALA A 1 112 ? -9.407 2.415 -1.185 1.00 56.69 112 ALA A C 1
ATOM 855 O O . ALA A 1 112 ? -9.571 1.204 -0.995 1.00 56.69 112 ALA A O 1
ATOM 856 N N . PHE A 1 113 ? -9.122 3.267 -0.195 1.00 59.38 113 PHE A N 1
ATOM 857 C CA . PHE A 1 113 ? -9.074 2.898 1.224 1.00 59.38 113 PHE A CA 1
ATOM 858 C C . PHE A 1 113 ? -10.452 2.613 1.823 1.00 59.38 113 PHE A C 1
ATOM 860 O O . PHE A 1 113 ? -10.561 1.811 2.749 1.00 59.38 113 PHE A O 1
ATOM 867 N N . ARG A 1 114 ? -11.501 3.225 1.270 1.00 63.75 114 ARG A N 1
ATOM 868 C CA . ARG A 1 114 ? -12.898 3.027 1.671 1.00 63.75 114 ARG A CA 1
ATOM 869 C C . ARG A 1 114 ? -13.545 1.769 1.095 1.00 63.75 114 ARG A C 1
ATOM 871 O O . ARG A 1 114 ? -14.748 1.621 1.219 1.00 63.75 114 ARG A O 1
ATOM 878 N N . SER A 1 115 ? -12.817 0.835 0.488 1.00 64.44 115 SER A N 1
ATOM 879 C CA . SER A 1 115 ? -13.434 -0.454 0.143 1.00 64.44 115 SER A CA 1
ATOM 880 C C . SER A 1 115 ? -13.668 -1.311 1.393 1.00 64.44 115 SER A C 1
ATOM 882 O O . SER A 1 115 ? -12.807 -1.347 2.276 1.00 64.44 115 SER A O 1
ATOM 884 N N . VAL A 1 116 ? -14.778 -2.056 1.420 1.00 57.16 116 VAL A N 1
ATOM 885 C CA . VAL A 1 116 ? -15.188 -2.952 2.524 1.00 57.16 116 VAL A CA 1
ATOM 886 C C . VAL A 1 116 ? -14.053 -3.873 2.979 1.00 57.16 116 VAL A C 1
ATOM 888 O O . VAL A 1 116 ? -13.806 -3.984 4.180 1.00 57.16 116 VAL A O 1
ATOM 891 N N . ASP A 1 117 ? -13.302 -4.457 2.043 1.00 62.50 117 ASP A N 1
ATOM 892 C CA . ASP A 1 117 ? -12.180 -5.356 2.350 1.00 62.50 117 ASP A CA 1
ATOM 893 C C . ASP A 1 117 ? -11.073 -4.656 3.156 1.00 62.50 117 ASP A C 1
ATOM 895 O O . ASP A 1 117 ? -10.554 -5.195 4.131 1.00 62.50 117 ASP A O 1
ATOM 899 N N . ASN A 1 118 ? -10.751 -3.410 2.799 1.00 61.34 118 ASN A N 1
ATOM 900 C CA . ASN A 1 118 ? -9.695 -2.634 3.449 1.00 61.34 118 ASN A CA 1
ATOM 901 C C . ASN A 1 118 ? -10.137 -2.136 4.830 1.00 61.34 118 ASN A C 1
ATOM 903 O O . ASN A 1 118 ? -9.371 -2.241 5.789 1.00 61.34 118 ASN A O 1
ATOM 907 N N . ILE A 1 119 ? -11.380 -1.652 4.961 1.00 68.06 119 ILE A N 1
ATOM 908 C CA . ILE A 1 119 ? -11.928 -1.256 6.267 1.00 68.06 119 ILE A CA 1
ATOM 909 C C . ILE A 1 119 ? -12.038 -2.472 7.193 1.00 68.06 119 ILE A C 1
ATOM 911 O O . ILE A 1 119 ? -11.692 -2.358 8.366 1.00 68.06 119 ILE A O 1
ATOM 915 N N . SER A 1 120 ? -12.427 -3.643 6.680 1.00 65.31 120 SER A N 1
ATOM 916 C CA . SER A 1 120 ? -12.505 -4.879 7.470 1.00 65.31 120 SER A CA 1
ATOM 917 C C . SER A 1 120 ? -11.163 -5.243 8.098 1.00 65.31 120 SER A C 1
ATOM 919 O O . SER A 1 120 ? -11.101 -5.513 9.297 1.00 65.31 120 SER A O 1
ATOM 921 N N . VAL A 1 121 ? -10.070 -5.167 7.333 1.00 65.62 121 VAL A N 1
ATOM 922 C CA . VAL A 1 121 ? -8.730 -5.451 7.870 1.00 65.62 121 VAL A CA 1
ATOM 923 C C . VAL A 1 121 ? -8.299 -4.406 8.902 1.00 65.62 121 VAL A C 1
ATOM 925 O O . VAL A 1 121 ? -7.724 -4.756 9.935 1.00 65.62 121 VAL A O 1
ATOM 928 N N . LEU A 1 122 ? -8.602 -3.123 8.678 1.00 66.19 122 LEU A N 1
ATOM 929 C CA . LEU A 1 122 ? -8.335 -2.086 9.680 1.00 66.19 122 LEU A CA 1
ATOM 930 C C . LEU A 1 122 ? -9.115 -2.366 10.973 1.00 66.19 122 LEU A C 1
ATOM 932 O O . LEU A 1 122 ? -8.545 -2.283 12.058 1.00 66.19 122 LEU A O 1
ATOM 936 N N . VAL A 1 123 ? -10.379 -2.777 10.878 1.00 67.81 123 VAL A N 1
ATOM 937 C CA . VAL A 1 123 ? -11.204 -3.124 12.044 1.00 67.81 123 VAL A CA 1
ATOM 938 C C . VAL A 1 123 ? -10.617 -4.319 12.805 1.00 67.81 123 VAL A C 1
ATOM 940 O O . VAL A 1 123 ? -10.541 -4.285 14.034 1.00 67.81 123 VAL A O 1
ATOM 943 N N . GLU A 1 124 ? -10.126 -5.345 12.110 1.00 66.25 124 GLU A N 1
ATOM 944 C CA . GLU A 1 124 ? -9.458 -6.486 12.751 1.00 66.25 124 GLU A CA 1
ATOM 945 C C . GLU A 1 124 ? -8.192 -6.080 13.510 1.00 66.25 124 GLU A C 1
ATOM 947 O O . GLU A 1 124 ? -7.949 -6.569 14.615 1.00 66.25 124 GLU A O 1
ATOM 952 N N . LEU A 1 125 ? -7.420 -5.132 12.976 1.00 63.53 125 LEU A N 1
ATOM 953 C CA . LEU A 1 125 ? -6.235 -4.597 13.649 1.00 63.53 125 LEU A CA 1
ATOM 954 C C . LEU A 1 125 ? -6.584 -3.726 14.862 1.00 63.53 125 LEU A C 1
ATOM 956 O O . LEU A 1 125 ? -5.810 -3.691 15.819 1.00 63.53 125 LEU A O 1
ATOM 960 N N . VAL A 1 126 ? -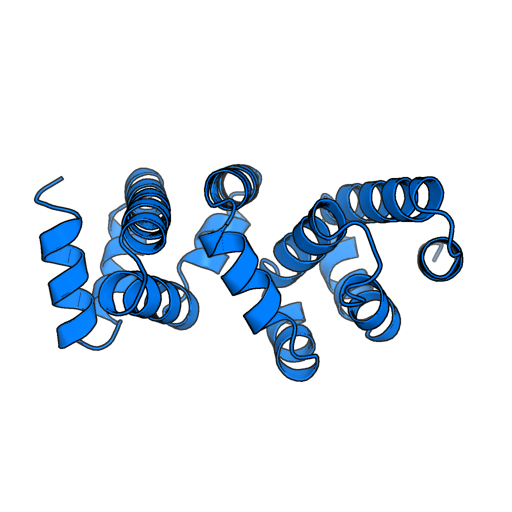7.739 -3.058 14.872 1.00 67.62 126 VAL A N 1
ATOM 961 C CA . VAL A 1 126 ? -8.223 -2.343 16.065 1.00 67.62 126 VAL A CA 1
ATOM 962 C C . VAL A 1 126 ? -8.617 -3.342 17.156 1.00 67.62 126 VAL A C 1
ATOM 964 O O . VAL A 1 126 ? -8.221 -3.177 18.312 1.00 67.62 126 VAL A O 1
ATOM 967 N N . VAL A 1 127 ? -9.352 -4.400 16.802 1.00 67.75 127 VAL A N 1
ATOM 968 C CA . VAL A 1 127 ? -9.868 -5.391 17.762 1.00 67.75 127 VAL A CA 1
ATOM 969 C C . VAL A 1 127 ? -8.756 -6.299 18.304 1.00 67.75 127 VAL A C 1
ATOM 971 O O . VAL A 1 127 ? -8.690 -6.528 19.512 1.00 67.75 127 VAL A O 1
ATOM 974 N N . GLY A 1 128 ? -7.862 -6.788 17.440 1.00 64.12 128 GLY A N 1
ATOM 975 C CA . GLY A 1 128 ? -6.810 -7.753 17.790 1.00 64.12 128 GLY A CA 1
ATOM 976 C C . GLY A 1 128 ? -5.409 -7.164 17.985 1.00 64.12 128 GLY A C 1
ATOM 977 O O . GLY A 1 128 ? -4.503 -7.872 18.424 1.00 64.12 128 GLY A O 1
ATOM 978 N N . GLY A 1 129 ? -5.194 -5.889 17.656 1.00 61.00 129 GLY A N 1
ATOM 979 C CA . GLY A 1 129 ? -3.877 -5.256 17.723 1.00 61.00 129 GLY A CA 1
ATOM 980 C C . GLY A 1 129 ? -3.445 -4.831 19.128 1.00 61.00 129 GLY A C 1
ATOM 981 O O . GLY A 1 129 ? -4.251 -4.678 20.053 1.00 61.00 129 GLY A O 1
ATOM 982 N N . SER A 1 130 ? -2.136 -4.587 19.266 1.00 64.62 130 SER A N 1
ATOM 983 C CA . SER A 1 130 ? -1.527 -3.994 20.466 1.00 64.62 130 SER A CA 1
ATOM 984 C C . SER A 1 130 ? -2.092 -2.595 20.763 1.00 64.62 130 SER A C 1
ATOM 986 O O . SER A 1 130 ? -2.614 -1.947 19.860 1.00 64.62 130 SER A O 1
ATOM 988 N N . GLY A 1 131 ? -1.939 -2.077 21.990 1.00 66.25 131 GLY A N 1
ATOM 989 C CA . GLY A 1 131 ? -2.452 -0.742 22.355 1.00 66.25 131 GLY A CA 1
ATOM 990 C C . GLY A 1 131 ? -2.009 0.372 21.395 1.00 66.25 131 GLY A C 1
ATOM 991 O O . GLY A 1 131 ? -2.833 1.154 20.933 1.00 66.25 131 GLY A O 1
ATOM 992 N N . ARG A 1 132 ? -0.733 0.359 20.987 1.00 61.88 132 ARG A N 1
ATOM 993 C CA . ARG A 1 132 ? -0.186 1.314 20.011 1.00 61.88 132 ARG A CA 1
ATOM 994 C C . ARG A 1 132 ? -0.731 1.083 18.601 1.00 61.88 132 ARG A C 1
ATOM 996 O O . ARG A 1 132 ? -1.053 2.037 17.910 1.00 61.88 132 ARG A O 1
ATOM 1003 N N . THR A 1 133 ? -0.864 -0.176 18.178 1.00 56.41 133 THR A N 1
ATOM 1004 C CA . THR A 1 133 ? -1.493 -0.539 16.895 1.00 56.41 133 THR A CA 1
ATOM 1005 C C . THR A 1 133 ? -2.937 -0.051 16.825 1.00 56.41 133 THR A C 1
ATOM 1007 O O . THR A 1 133 ? -3.358 0.479 15.803 1.00 56.41 133 THR A O 1
ATOM 1010 N N . ARG A 1 134 ? -3.679 -0.193 17.923 1.00 66.00 134 ARG A N 1
ATOM 1011 C CA . ARG A 1 134 ? -5.076 0.211 18.030 1.00 66.00 134 ARG A CA 1
ATOM 1012 C C . ARG A 1 134 ? -5.234 1.718 17.901 1.00 66.00 134 ARG A C 1
ATOM 1014 O O . ARG A 1 134 ? -5.974 2.152 17.034 1.00 66.00 134 ARG A O 1
ATOM 1021 N N . GLU A 1 135 ? -4.501 2.509 18.687 1.00 65.12 135 GLU A N 1
ATOM 1022 C CA . GLU A 1 135 ? -4.527 3.981 18.587 1.00 65.12 135 GLU A CA 1
ATOM 1023 C C . GLU A 1 135 ? -4.210 4.466 17.171 1.00 65.12 135 GLU A C 1
ATOM 1025 O O . GLU A 1 135 ? -4.922 5.292 16.602 1.00 65.12 135 GLU A O 1
ATOM 1030 N N . ASN A 1 136 ? -3.166 3.889 16.586 1.00 63.19 136 ASN A N 1
ATOM 1031 C CA . ASN A 1 136 ? -2.686 4.194 15.251 1.00 63.19 136 ASN A CA 1
ATOM 1032 C C . ASN A 1 136 ? -3.739 3.943 14.160 1.00 63.19 136 ASN A C 1
ATOM 1034 O O . ASN A 1 136 ? -3.969 4.792 13.296 1.00 63.19 136 ASN A O 1
ATOM 1038 N N . VAL A 1 137 ? -4.390 2.781 14.203 1.00 63.78 137 VAL A N 1
ATOM 1039 C CA . VAL A 1 137 ? -5.409 2.401 13.220 1.00 63.78 137 VAL A CA 1
ATOM 1040 C C . VAL A 1 137 ? -6.714 3.168 13.458 1.00 63.78 137 VAL A C 1
ATOM 1042 O O . VAL A 1 137 ? -7.332 3.628 12.497 1.00 63.78 137 VAL A O 1
ATOM 1045 N N . THR A 1 138 ? -7.092 3.411 14.715 1.00 70.31 138 THR A N 1
ATOM 1046 C CA . THR A 1 138 ? -8.238 4.264 15.064 1.00 70.31 138 THR A CA 1
ATOM 1047 C C . THR A 1 138 ? -8.045 5.695 14.556 1.00 70.31 138 THR A C 1
ATOM 1049 O O . THR A 1 138 ? -8.979 6.275 14.004 1.00 70.31 138 THR A O 1
ATOM 1052 N N . ALA A 1 139 ? -6.837 6.260 14.658 1.00 67.56 139 ALA A N 1
ATOM 1053 C CA . ALA A 1 139 ? -6.530 7.587 14.120 1.00 67.56 139 ALA A CA 1
ATOM 1054 C C . ALA A 1 139 ? -6.648 7.640 12.585 1.00 67.56 139 ALA A C 1
ATOM 1056 O O . ALA A 1 139 ? -7.168 8.615 12.037 1.00 67.56 139 ALA A O 1
ATOM 1057 N N . ALA A 1 140 ? -6.211 6.589 11.884 1.00 66.12 140 ALA A N 1
ATOM 1058 C CA . ALA A 1 140 ? -6.370 6.484 10.434 1.00 66.12 140 ALA A CA 1
ATOM 1059 C C . ALA A 1 140 ? -7.854 6.418 10.023 1.00 66.12 140 ALA A C 1
ATOM 1061 O O . ALA A 1 140 ? -8.278 7.167 9.142 1.00 66.12 140 ALA A O 1
ATOM 1062 N N . LEU A 1 141 ? -8.660 5.595 10.704 1.00 69.44 141 LEU A N 1
ATOM 1063 C CA . LEU A 1 141 ? -10.105 5.478 10.461 1.00 69.44 141 LEU A CA 1
ATOM 1064 C C . LEU A 1 141 ? -10.843 6.789 10.755 1.00 69.44 141 LEU A C 1
ATOM 1066 O O . LEU A 1 141 ? -11.668 7.226 9.957 1.00 69.44 141 LEU A O 1
ATOM 1070 N N . LEU A 1 142 ? -10.493 7.467 11.848 1.00 70.00 142 LEU A N 1
ATOM 1071 C CA . LEU A 1 142 ? -11.051 8.773 12.191 1.00 70.00 142 LEU A CA 1
ATOM 1072 C C . LEU A 1 142 ? -10.777 9.822 11.105 1.00 70.00 142 LEU A C 1
ATOM 1074 O O . LEU A 1 142 ? -11.648 10.628 10.787 1.00 70.00 142 LEU A O 1
ATOM 1078 N N . ASN A 1 143 ? -9.582 9.818 10.517 1.00 68.19 143 ASN A N 1
ATOM 1079 C CA . ASN A 1 143 ? -9.250 10.744 9.435 1.00 68.19 143 ASN A CA 1
ATOM 1080 C C . ASN A 1 143 ? -10.009 10.430 8.138 1.00 68.19 143 ASN A C 1
ATOM 1082 O O . ASN A 1 143 ? -10.425 11.363 7.456 1.00 68.19 143 ASN A O 1
ATOM 1086 N N . LEU A 1 144 ? -10.269 9.153 7.832 1.00 65.94 144 LEU A N 1
ATOM 1087 C CA . LEU A 1 144 ? -11.143 8.767 6.714 1.00 65.94 144 LEU A CA 1
ATOM 1088 C C . LEU A 1 144 ? -12.590 9.235 6.930 1.00 65.94 144 LEU A C 1
ATOM 1090 O O . LEU A 1 144 ? -13.228 9.722 5.996 1.00 65.94 144 LEU A O 1
ATOM 1094 N N . VAL A 1 145 ? -13.090 9.149 8.167 1.00 73.62 145 VAL A N 1
ATOM 1095 C CA . VAL A 1 145 ? -14.406 9.690 8.544 1.00 73.62 145 VAL A CA 1
ATOM 1096 C C . VAL A 1 145 ? -14.431 11.214 8.410 1.00 73.62 145 VAL A C 1
ATOM 1098 O O . VAL A 1 145 ? -15.414 11.767 7.925 1.00 73.62 145 VAL A O 1
ATOM 1101 N N . LYS A 1 146 ? -13.353 11.905 8.797 1.00 68.94 146 LYS A N 1
ATOM 1102 C CA . LYS A 1 146 ? -13.245 13.365 8.653 1.00 68.94 146 LYS A CA 1
ATOM 1103 C C . LYS A 1 146 ? -13.182 13.825 7.199 1.00 68.94 146 LYS A C 1
ATOM 1105 O O . LYS A 1 146 ? -13.645 14.927 6.925 1.00 68.94 146 LYS A O 1
ATOM 1110 N N . SER A 1 147 ? -12.612 13.033 6.290 1.00 68.94 147 SER A N 1
ATOM 1111 C CA . SER A 1 147 ? -12.535 13.424 4.880 1.00 68.94 147 SER A CA 1
ATOM 1112 C C . SER A 1 147 ? -13.881 13.304 4.163 1.00 68.94 147 SER A C 1
ATOM 1114 O O . SER A 1 147 ? -14.179 14.134 3.317 1.00 68.94 147 SER A O 1
ATOM 1116 N N . ASP A 1 148 ? -14.702 12.302 4.493 1.00 69.44 148 ASP A N 1
ATOM 1117 C CA . ASP A 1 148 ? -16.107 12.175 4.069 1.00 69.44 148 ASP A CA 1
ATOM 1118 C C . ASP A 1 148 ? -16.774 11.039 4.866 1.00 69.44 148 ASP A C 1
ATOM 1120 O O . ASP A 1 148 ? -16.463 9.844 4.751 1.00 69.44 148 ASP A O 1
ATOM 1124 N N . ARG A 1 149 ? -17.654 11.481 5.765 1.00 74.50 149 ARG A N 1
ATOM 1125 C CA . ARG A 1 149 ? -18.271 10.675 6.812 1.00 74.50 149 ARG A CA 1
ATOM 1126 C C . ARG A 1 149 ? -19.252 9.675 6.236 1.00 74.50 149 ARG A C 1
ATOM 1128 O O . ARG A 1 149 ? -19.179 8.506 6.597 1.00 74.50 149 ARG A O 1
ATOM 1135 N N . ASP A 1 150 ? -20.156 10.124 5.375 1.00 74.94 150 ASP A N 1
ATOM 1136 C CA . ASP A 1 150 ? -21.290 9.313 4.934 1.00 74.94 150 ASP A CA 1
ATOM 1137 C C . ASP A 1 150 ? -20.816 8.106 4.131 1.00 74.94 150 ASP A C 1
ATOM 1139 O O . ASP A 1 150 ? -21.269 6.986 4.384 1.00 74.94 150 ASP A O 1
ATOM 1143 N N . LYS A 1 151 ? -19.819 8.290 3.256 1.00 70.44 151 LYS A N 1
ATOM 1144 C CA . LYS A 1 151 ? -19.217 7.166 2.529 1.00 70.44 151 LYS A CA 1
ATOM 1145 C C . LYS A 1 151 ? -18.460 6.219 3.452 1.00 70.44 151 LYS A C 1
ATOM 1147 O O . LYS A 1 151 ? -18.661 5.010 3.391 1.00 70.44 151 LYS A O 1
ATOM 1152 N N . THR A 1 152 ? -17.602 6.748 4.327 1.00 66.94 152 THR A N 1
ATOM 1153 C CA . THR A 1 152 ? -16.786 5.907 5.222 1.00 66.94 152 THR A CA 1
ATOM 1154 C C . THR A 1 152 ? -17.660 5.113 6.190 1.00 66.94 152 THR A C 1
ATOM 1156 O O . THR A 1 152 ? -17.455 3.917 6.377 1.00 66.94 152 THR A O 1
ATOM 1159 N N . MET A 1 153 ? -18.668 5.756 6.779 1.00 72.88 153 MET A N 1
ATOM 1160 C CA . MET A 1 153 ? -19.592 5.123 7.717 1.00 72.88 153 MET A CA 1
ATOM 1161 C C . MET A 1 153 ? -20.546 4.149 7.025 1.00 72.88 153 MET A C 1
ATOM 1163 O O . MET A 1 153 ? -20.928 3.160 7.646 1.00 72.88 153 MET A O 1
ATOM 1167 N N . GLY A 1 154 ? -20.900 4.381 5.756 1.00 75.69 154 GLY A N 1
ATOM 1168 C CA . GLY A 1 154 ? -21.620 3.406 4.934 1.00 75.69 154 GLY A CA 1
ATOM 1169 C C . GLY A 1 154 ? -20.851 2.090 4.824 1.00 75.69 154 GLY A C 1
ATOM 1170 O O . GLY A 1 154 ? -21.382 1.036 5.149 1.00 75.69 154 GLY A O 1
ATOM 1171 N N . VAL A 1 155 ? -19.560 2.169 4.508 1.00 69.88 155 VAL A N 1
ATOM 1172 C CA . VAL A 1 155 ? -18.692 0.991 4.367 1.00 69.88 155 VAL A CA 1
ATOM 1173 C C . VAL A 1 155 ? -18.433 0.320 5.720 1.00 69.88 155 VAL A C 1
ATOM 1175 O O . VAL A 1 155 ? -18.473 -0.902 5.818 1.00 69.88 155 VAL A O 1
ATOM 1178 N N . VAL A 1 156 ? -18.228 1.088 6.798 1.00 72.62 156 VAL A N 1
ATOM 1179 C CA . VAL A 1 156 ? -18.068 0.538 8.163 1.00 72.62 156 VAL A CA 1
ATOM 1180 C C . VAL A 1 156 ? -19.303 -0.258 8.609 1.00 72.62 156 VAL A C 1
ATOM 1182 O O . VAL A 1 156 ? -19.156 -1.218 9.362 1.00 72.62 156 VAL A O 1
ATOM 1185 N N . ARG A 1 157 ? -20.510 0.106 8.149 1.00 75.81 157 ARG A N 1
ATOM 1186 C CA . ARG A 1 157 ? -21.752 -0.648 8.419 1.00 75.81 157 ARG A CA 1
ATOM 1187 C C . ARG A 1 157 ? -21.838 -1.964 7.652 1.00 75.81 157 ARG A C 1
ATOM 1189 O O . ARG A 1 157 ? -22.542 -2.862 8.102 1.00 75.81 157 ARG A O 1
ATOM 1196 N N . GLU A 1 158 ? -21.162 -2.060 6.512 1.00 73.19 158 GLU A N 1
ATOM 1197 C CA . GLU A 1 158 ? -21.113 -3.266 5.679 1.00 73.19 158 GLU A CA 1
ATOM 1198 C C . GLU A 1 158 ? -20.053 -4.271 6.157 1.00 73.19 158 GLU A C 1
ATOM 1200 O O . GLU A 1 158 ? -20.141 -5.457 5.839 1.00 73.19 158 GLU A O 1
ATOM 1205 N N . VAL A 1 159 ? -19.075 -3.828 6.955 1.00 71.56 159 VAL A N 1
ATOM 1206 C CA . VAL A 1 159 ? -18.135 -4.721 7.645 1.00 71.56 159 VAL A CA 1
ATOM 1207 C C . VAL A 1 159 ? -18.882 -5.536 8.701 1.00 71.56 159 VAL A C 1
ATOM 1209 O O . VAL A 1 159 ? -19.668 -4.969 9.459 1.00 71.56 159 VAL A O 1
ATOM 1212 N N . ASP A 1 160 ? -18.597 -6.847 8.758 1.00 64.81 160 ASP A N 1
ATOM 1213 C CA . ASP A 1 160 ? -19.114 -7.839 9.719 1.00 64.81 160 ASP A CA 1
ATOM 1214 C C . ASP A 1 160 ? -19.710 -7.204 10.989 1.00 64.81 160 ASP A C 1
ATOM 1216 O O . ASP A 1 160 ? -19.000 -6.565 11.772 1.00 64.81 160 ASP A O 1
ATOM 1220 N N . GLY A 1 161 ? -21.029 -7.344 11.170 1.00 62.34 161 GLY A N 1
ATOM 1221 C CA . GLY A 1 161 ? -21.833 -6.439 12.000 1.00 62.34 161 GLY A CA 1
ATOM 1222 C C . GLY A 1 161 ? -21.376 -6.307 13.457 1.00 62.34 161 GLY A C 1
ATOM 1223 O O . GLY A 1 161 ? -21.531 -5.242 14.054 1.00 62.34 161 GLY A O 1
ATOM 1224 N N . ALA A 1 162 ? -20.747 -7.340 14.027 1.00 60.91 162 ALA A N 1
ATOM 1225 C CA . ALA A 1 162 ? -20.169 -7.281 15.373 1.00 60.91 162 ALA A CA 1
ATOM 1226 C C . ALA A 1 162 ? -18.889 -6.420 15.434 1.00 60.91 162 ALA A C 1
ATOM 1228 O O . ALA A 1 162 ? -18.681 -5.659 16.383 1.00 60.91 162 ALA A O 1
ATOM 1229 N N . LYS A 1 163 ? -18.042 -6.513 14.406 1.00 60.47 163 LYS A N 1
ATOM 1230 C CA . LYS A 1 163 ? -16.788 -5.763 14.268 1.00 60.47 163 LYS A CA 1
ATOM 1231 C C . LYS A 1 163 ? -17.054 -4.305 13.878 1.00 60.47 163 LYS A C 1
ATOM 1233 O O . LYS A 1 163 ? -16.470 -3.397 14.474 1.00 60.47 163 LYS A O 1
ATOM 1238 N N . GLY A 1 164 ? -17.983 -4.075 12.947 1.00 62.31 164 GLY A N 1
ATOM 1239 C CA . GLY A 1 164 ? -18.438 -2.734 12.563 1.00 62.31 164 GLY A CA 1
ATOM 1240 C C . GLY A 1 164 ? -19.049 -1.966 13.741 1.00 62.31 164 GLY A C 1
ATOM 1241 O O . GLY A 1 164 ? -18.707 -0.804 13.970 1.00 62.31 164 GLY A O 1
ATOM 1242 N N . ALA A 1 165 ? -19.866 -2.633 14.566 1.00 65.19 165 ALA A N 1
ATOM 1243 C CA . ALA A 1 165 ? -20.443 -2.039 15.774 1.00 65.19 165 ALA A CA 1
ATOM 1244 C C . ALA A 1 165 ? -19.379 -1.639 16.813 1.00 65.19 165 ALA A C 1
ATOM 1246 O O . ALA A 1 165 ? -19.445 -0.540 17.366 1.00 65.19 165 ALA A O 1
ATOM 1247 N N . ALA A 1 166 ? -18.366 -2.482 17.045 1.00 64.75 166 ALA A N 1
ATOM 1248 C CA . ALA A 1 166 ? -17.261 -2.162 17.954 1.00 64.75 166 ALA A CA 1
ATOM 1249 C C . ALA A 1 166 ? -16.486 -0.910 17.506 1.00 64.75 166 ALA A C 1
ATOM 1251 O O . ALA A 1 166 ? -16.071 -0.094 18.333 1.00 64.75 166 ALA A O 1
ATOM 1252 N N . LEU A 1 167 ? -16.332 -0.729 16.192 1.00 66.56 167 LEU A N 1
ATOM 1253 C CA . LEU A 1 167 ? -15.673 0.440 15.628 1.00 66.56 167 LEU A CA 1
ATOM 1254 C C . LEU A 1 167 ? -16.515 1.717 15.778 1.00 66.56 167 LEU A C 1
ATOM 1256 O O . LEU A 1 167 ? -15.970 2.768 16.110 1.00 66.56 167 LEU A O 1
ATOM 1260 N N . MET A 1 168 ? -17.837 1.629 15.597 1.00 70.50 168 MET A N 1
ATOM 1261 C CA . MET A 1 168 ? -18.746 2.764 15.819 1.00 70.50 168 MET A CA 1
ATOM 1262 C C . MET A 1 168 ? -18.708 3.272 17.259 1.00 70.50 168 MET A C 1
ATOM 1264 O O . MET A 1 168 ? -18.732 4.479 17.486 1.00 70.50 168 MET A O 1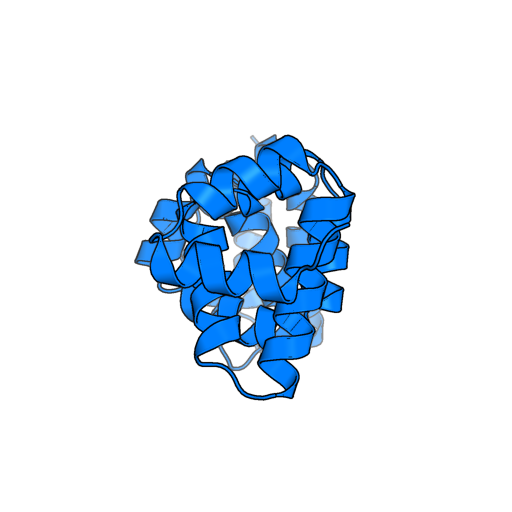
ATOM 1268 N N . VAL A 1 169 ? -18.600 2.361 18.228 1.00 68.94 169 VAL A N 1
ATOM 1269 C CA . VAL A 1 169 ? -18.456 2.725 19.644 1.00 68.94 169 VAL A CA 1
ATOM 1270 C C . VAL A 1 169 ? -17.123 3.436 19.901 1.00 68.94 169 VAL A C 1
ATOM 1272 O O . VAL A 1 169 ? -17.088 4.407 20.651 1.00 68.94 169 VAL A O 1
ATOM 1275 N N . MET A 1 170 ? -16.033 3.000 19.258 1.00 67.50 170 MET A N 1
ATOM 1276 C CA . MET A 1 170 ? -14.704 3.609 19.422 1.00 67.50 170 MET A CA 1
ATOM 1277 C C . MET A 1 170 ? -14.530 4.953 18.709 1.00 67.50 170 MET A C 1
ATOM 1279 O O . MET A 1 170 ? -13.781 5.797 19.194 1.00 67.50 170 MET A O 1
ATOM 1283 N N . LEU A 1 171 ? -15.199 5.167 17.575 1.00 67.44 171 LEU A N 1
ATOM 1284 C CA . LEU A 1 171 ? -15.159 6.444 16.854 1.00 67.44 171 LEU A CA 1
ATOM 1285 C C . LEU A 1 171 ? -16.029 7.524 17.521 1.00 67.44 171 LEU A C 1
ATOM 1287 O O . LEU A 1 171 ? -15.814 8.709 17.272 1.00 67.44 171 LEU A O 1
ATOM 1291 N N . GLY A 1 172 ? -16.945 7.125 18.411 1.00 60.19 172 GLY A N 1
ATOM 1292 C CA . GLY A 1 172 ? -17.794 8.022 19.190 1.00 60.19 172 GLY A CA 1
ATOM 1293 C C . GLY A 1 172 ? -18.841 8.775 18.352 1.00 60.19 172 GLY A C 1
ATOM 1294 O O . GLY A 1 172 ? -18.860 8.683 17.122 1.00 60.19 172 GLY A O 1
ATOM 1295 N N . PRO A 1 173 ? -19.741 9.534 19.006 1.00 53.06 173 PRO A N 1
ATOM 1296 C CA . PRO A 1 173 ? -20.687 10.407 18.326 1.00 53.06 173 PRO A CA 1
ATOM 1297 C C . PRO A 1 173 ? -19.943 11.663 17.860 1.00 53.06 173 PRO A C 1
ATOM 1299 O O . PRO A 1 173 ? -19.900 12.675 18.555 1.00 53.06 173 PRO A O 1
ATOM 1302 N N . LEU A 1 174 ? -19.285 11.573 16.709 1.00 50.78 174 LEU A N 1
ATOM 1303 C CA . LEU A 1 174 ? -18.770 12.744 15.999 1.00 50.78 174 LEU A CA 1
ATOM 1304 C C . LEU A 1 174 ? -19.863 13.418 15.185 1.00 50.78 174 LEU A C 1
ATOM 1306 O O . LEU A 1 174 ? -20.788 12.712 14.728 1.00 50.78 174 LEU A O 1
#

Sequence (174 aa):
MCTLGILDTLIAALRLLFPVVAQHAAAALYNLLSVEAYRSIIGSKKSLIAILMDPTRSIKDALKVLFDLALYPLNRTTLVELGVMPPLFVLVVKDPMMVIAQVVRCDESIEAFRSVDNISVLVELVVGGSGRTRENVTAALLNLVKSDRDKTMGVVREVDGAKGAALMVMLGPL

Radius of gyration: 16.99 Å; chains: 1; bounding box: 46×26×49 Å

pLDDT: mean 71.74, std 10.66, range [38.66, 88.94]

Secondary structure (DSSP, 8-state):
--HHHHHHHHHHHHHSS-HHHHHHHHHHHHHHHTSHHHHHHHHH-HHHHHHHT-TTS-HHHHHHHHHHHHHSHHHHHHHHHTT-HHHHHHHHHH-HHHHHHHHTT-HHHHHHHTSHHHHHHHHHHHHHS-HHHHHHHHHHHHHHHHH-HHHHHHHHHHS-HHHHHHHHHHH---

Organism: Ensete ventricosum (NCBI:txid4639)